Protein AF-A0A545TG16-F1 (afdb_monomer_lite)

Structure (mmCIF, N/CA/C/O backbone):
data_AF-A0A545TG16-F1
#
_entry.id   AF-A0A545TG16-F1
#
loop_
_atom_site.group_PDB
_atom_site.id
_atom_site.type_symbol
_atom_site.label_atom_id
_atom_site.label_alt_id
_atom_site.label_comp_id
_atom_site.label_asym_id
_atom_site.label_entity_id
_atom_site.label_seq_id
_atom_site.pdbx_PDB_ins_code
_atom_site.Cartn_x
_atom_site.Cartn_y
_atom_site.Cartn_z
_atom_site.occupancy
_atom_site.B_iso_or_equiv
_atom_site.auth_seq_id
_atom_site.auth_comp_id
_atom_site.auth_asym_id
_atom_site.auth_atom_id
_atom_site.pdbx_PDB_model_num
ATOM 1 N N . MET A 1 1 ? -12.089 -6.065 -7.837 1.00 56.59 1 MET A N 1
ATOM 2 C CA . MET A 1 1 ? -10.890 -6.502 -8.588 1.00 56.59 1 MET A CA 1
ATOM 3 C C . MET A 1 1 ? -9.990 -7.122 -7.546 1.00 56.59 1 MET A C 1
ATOM 5 O O . MET A 1 1 ? -9.476 -6.379 -6.725 1.00 56.59 1 MET A O 1
ATOM 9 N N . ASP A 1 2 ? -9.820 -8.441 -7.562 1.00 69.50 2 ASP A N 1
ATOM 10 C CA . ASP A 1 2 ? -9.221 -9.160 -6.419 1.00 69.50 2 ASP A CA 1
ATOM 11 C C . ASP A 1 2 ? -7.790 -9.625 -6.727 1.00 69.50 2 ASP A C 1
ATOM 13 O O . ASP A 1 2 ? -7.263 -10.554 -6.122 1.00 69.50 2 ASP A O 1
ATOM 17 N N . ARG A 1 3 ? -7.163 -9.004 -7.734 1.00 77.00 3 ARG A N 1
ATOM 18 C CA . ARG A 1 3 ? -5.792 -9.287 -8.162 1.00 77.00 3 ARG A CA 1
ATOM 19 C C . ARG A 1 3 ? -5.047 -8.003 -8.477 1.00 77.00 3 ARG A C 1
ATOM 21 O O . ARG A 1 3 ? -5.600 -7.097 -9.100 1.00 77.00 3 ARG A O 1
ATOM 28 N N . VAL A 1 4 ? -3.775 -7.967 -8.087 1.00 81.62 4 VAL A N 1
ATOM 29 C CA . VAL A 1 4 ? -2.874 -6.859 -8.398 1.00 81.62 4 VAL A CA 1
ATOM 30 C C . VAL A 1 4 ? -2.584 -6.836 -9.910 1.00 81.62 4 VAL A C 1
ATOM 32 O O . VAL A 1 4 ? -2.150 -7.859 -10.453 1.00 81.62 4 VAL A O 1
ATOM 35 N N . PRO A 1 5 ? -2.824 -5.706 -10.609 1.00 86.06 5 PRO A N 1
ATOM 36 C CA . PRO A 1 5 ? -2.530 -5.579 -12.034 1.00 86.06 5 PRO A CA 1
ATOM 37 C C . PRO A 1 5 ? -1.041 -5.751 -12.352 1.00 86.06 5 PRO A C 1
ATOM 39 O O . PRO A 1 5 ? -0.184 -5.214 -11.651 1.00 86.06 5 PRO A O 1
ATOM 42 N N . GLU A 1 6 ? -0.727 -6.405 -13.474 1.00 85.69 6 GLU A N 1
ATOM 43 C CA . GLU A 1 6 ? 0.660 -6.635 -13.914 1.00 85.69 6 GLU A CA 1
ATOM 44 C C . GLU A 1 6 ? 1.458 -5.340 -14.099 1.00 85.69 6 GLU A C 1
ATOM 46 O O . GLU A 1 6 ? 2.656 -5.304 -13.830 1.00 85.69 6 GLU A O 1
ATOM 51 N N . LEU A 1 7 ? 0.789 -4.244 -14.472 1.00 85.56 7 LEU A N 1
ATOM 52 C C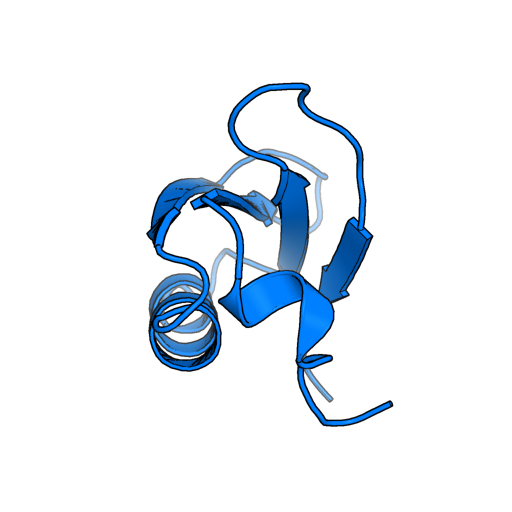A . LEU A 1 7 ? 1.407 -2.927 -14.631 1.00 85.56 7 LEU A CA 1
ATOM 53 C C . LEU A 1 7 ? 2.124 -2.439 -13.360 1.00 85.56 7 LEU A C 1
ATOM 55 O O . LEU A 1 7 ? 3.124 -1.720 -13.460 1.00 85.56 7 LEU A O 1
ATOM 59 N N . LEU A 1 8 ? 1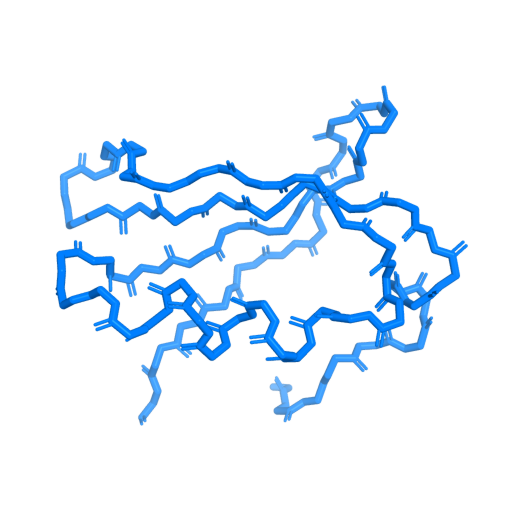.604 -2.809 -12.184 1.00 85.56 8 LEU A N 1
ATOM 60 C CA . LEU A 1 8 ? 2.194 -2.448 -10.898 1.00 85.56 8 LEU A CA 1
ATOM 61 C C . LEU A 1 8 ? 3.476 -3.239 -10.632 1.00 85.56 8 LEU A C 1
ATOM 63 O O . LEU A 1 8 ? 4.395 -2.688 -10.038 1.00 85.56 8 LEU A O 1
ATOM 67 N N . ARG A 1 9 ? 3.591 -4.470 -11.149 1.00 88.69 9 ARG A N 1
ATOM 68 C CA . ARG A 1 9 ? 4.773 -5.324 -10.947 1.00 88.69 9 ARG A CA 1
ATOM 69 C C . ARG A 1 9 ? 6.025 -4.844 -11.680 1.00 88.69 9 ARG A C 1
ATOM 71 O O . ARG A 1 9 ? 7.124 -5.229 -11.315 1.00 88.69 9 ARG A O 1
ATOM 78 N N . ALA A 1 10 ? 5.868 -3.985 -12.684 1.00 88.62 10 ALA A N 1
ATOM 79 C CA . ALA A 1 10 ? 6.968 -3.468 -13.500 1.00 88.62 10 ALA A CA 1
ATOM 80 C C . ALA A 1 10 ? 7.575 -2.150 -12.974 1.00 88.62 10 ALA A C 1
ATOM 82 O O . ALA A 1 10 ? 8.321 -1.487 -13.695 1.00 88.62 10 ALA A O 1
ATOM 83 N N . ARG A 1 11 ? 7.190 -1.691 -11.776 1.00 88.19 11 ARG A N 1
ATOM 84 C CA . ARG A 1 11 ? 7.556 -0.367 -11.250 1.00 88.19 11 ARG A CA 1
ATOM 85 C C . ARG A 1 11 ? 7.955 -0.445 -9.787 1.00 88.19 11 ARG A C 1
ATOM 87 O O . ARG A 1 11 ? 7.433 -1.269 -9.049 1.00 88.19 11 ARG A O 1
ATOM 94 N N . ALA A 1 12 ? 8.805 0.481 -9.354 1.00 94.19 12 ALA A N 1
ATOM 95 C CA . ALA A 1 12 ? 8.963 0.759 -7.934 1.00 94.19 12 ALA A 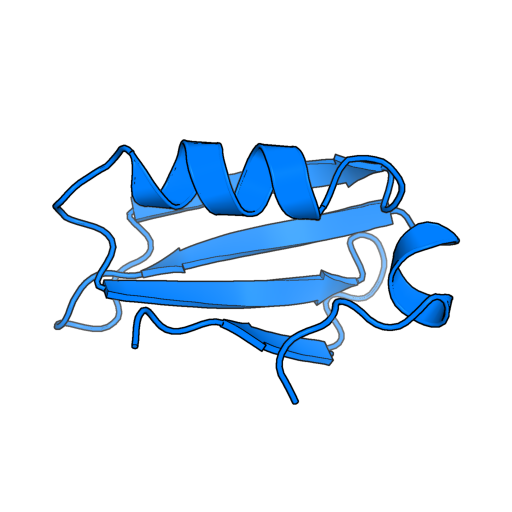CA 1
ATOM 96 C C . ALA A 1 12 ? 7.689 1.435 -7.399 1.00 94.19 12 ALA A C 1
ATOM 98 O O . ALA A 1 12 ? 7.197 2.413 -7.979 1.00 94.19 12 ALA A O 1
ATOM 99 N N . LEU A 1 13 ? 7.155 0.920 -6.297 1.00 95.88 13 LEU A N 1
ATOM 100 C CA . LEU A 1 13 ? 5.903 1.373 -5.695 1.00 95.88 13 LEU A CA 1
ATOM 101 C C . LEU A 1 13 ? 6.146 1.900 -4.286 1.00 95.88 13 LEU A C 1
ATOM 103 O O . LEU A 1 13 ? 6.995 1.384 -3.572 1.00 95.88 13 LEU A O 1
ATOM 107 N N . SER A 1 14 ? 5.368 2.898 -3.878 1.00 96.44 14 SER A N 1
ATOM 108 C CA . SER A 1 14 ? 5.239 3.329 -2.488 1.00 96.44 14 SER A CA 1
ATOM 109 C C . SER A 1 14 ? 3.892 2.847 -1.957 1.00 96.44 14 SER A C 1
ATOM 111 O O . SER A 1 14 ? 2.844 3.319 -2.401 1.00 96.44 14 SER A O 1
ATOM 113 N N . LEU A 1 15 ? 3.921 1.896 -1.028 1.00 96.75 15 LEU A N 1
ATOM 114 C CA . LEU A 1 15 ? 2.744 1.424 -0.306 1.00 96.75 15 LEU A CA 1
ATOM 115 C C . LEU A 1 15 ? 2.647 2.184 1.010 1.00 96.75 15 LEU A C 1
ATOM 117 O O . LEU A 1 15 ? 3.639 2.326 1.724 1.00 96.75 15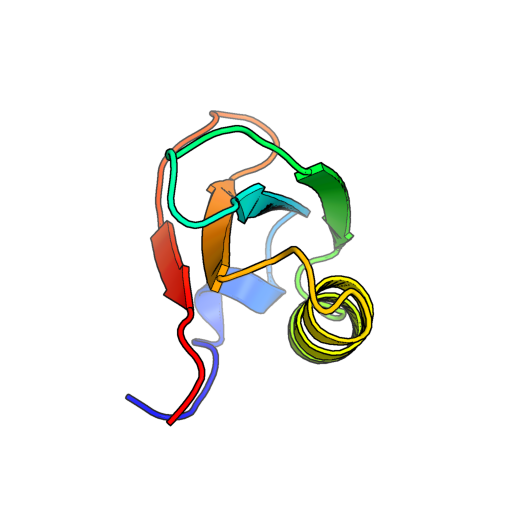 LEU A O 1
ATOM 121 N N . ARG A 1 16 ? 1.454 2.688 1.319 1.00 97.25 16 ARG A N 1
ATOM 122 C CA . ARG A 1 16 ? 1.196 3.479 2.526 1.00 97.25 16 ARG A CA 1
ATOM 123 C C . ARG A 1 16 ? -0.019 2.927 3.247 1.00 97.25 16 ARG A C 1
ATOM 125 O O . ARG A 1 16 ? -1.111 2.968 2.688 1.00 97.25 16 ARG A O 1
ATOM 132 N N . GLY A 1 17 ? 0.180 2.397 4.448 1.00 97.25 17 GLY A N 1
ATOM 133 C CA . GLY A 1 17 ? -0.890 1.921 5.320 1.00 97.25 17 GLY A CA 1
ATOM 134 C C . GLY A 1 17 ? -1.442 3.063 6.165 1.00 97.25 17 GLY A C 1
ATOM 135 O O . GLY A 1 17 ? -0.666 3.801 6.773 1.00 97.25 17 GLY A O 1
ATOM 136 N N . PHE A 1 18 ? -2.763 3.197 6.214 1.00 97.56 18 PHE A N 1
ATOM 137 C CA . PHE A 1 18 ? -3.475 4.231 6.961 1.00 97.56 18 PHE A CA 1
ATOM 138 C C . PHE A 1 18 ? -4.422 3.617 7.984 1.00 97.56 18 PHE A C 1
ATOM 140 O O . PHE A 1 18 ? -5.025 2.575 7.726 1.00 97.56 18 PHE A O 1
ATOM 147 N N . ASP A 1 19 ? -4.589 4.287 9.119 1.00 95.88 19 ASP A N 1
ATOM 148 C CA . ASP A 1 19 ? -5.623 3.949 10.096 1.00 95.88 19 ASP A CA 1
ATOM 149 C C . ASP A 1 19 ? -6.997 4.549 9.736 1.00 95.88 19 ASP A C 1
ATOM 151 O O . ASP A 1 19 ? -7.175 5.221 8.717 1.00 95.88 19 ASP A O 1
ATOM 155 N N . THR A 1 20 ? -7.999 4.317 10.588 1.00 94.75 20 THR A N 1
ATOM 156 C CA . THR A 1 20 ? -9.369 4.830 10.401 1.00 94.75 20 THR A CA 1
ATOM 157 C C . THR A 1 20 ? -9.481 6.351 10.484 1.00 94.75 20 THR A C 1
ATOM 159 O O . THR A 1 20 ? -10.471 6.907 10.019 1.00 94.75 20 THR A O 1
ATOM 162 N N . SER A 1 21 ? -8.495 7.031 11.073 1.00 95.88 21 SER A N 1
ATOM 163 C CA . SER A 1 21 ? -8.421 8.495 11.114 1.00 95.88 21 SER A CA 1
ATOM 164 C C . SER A 1 21 ? -7.698 9.090 9.901 1.00 95.88 21 SER A C 1
ATOM 166 O O . SER A 1 21 ? -7.584 10.309 9.789 1.00 95.88 21 SER A O 1
ATOM 168 N N . GLY A 1 22 ? -7.229 8.244 8.976 1.00 92.44 22 GLY A N 1
ATOM 169 C CA . GLY A 1 22 ? -6.477 8.661 7.797 1.00 92.44 22 GLY A CA 1
ATOM 170 C C . GLY A 1 22 ? -5.023 9.023 8.100 1.00 92.44 22 GLY A C 1
ATOM 171 O O . GLY A 1 22 ? -4.375 9.662 7.271 1.00 92.44 22 GLY A O 1
ATOM 172 N N . MET A 1 23 ? -4.491 8.626 9.260 1.00 94.81 23 MET A N 1
ATOM 173 C CA . MET A 1 23 ? -3.081 8.820 9.584 1.00 94.81 23 MET A CA 1
ATOM 174 C C . MET A 1 23 ? -2.244 7.663 9.047 1.00 94.81 23 MET A C 1
ATOM 176 O O . MET A 1 23 ? -2.598 6.493 9.196 1.00 94.81 23 MET A O 1
ATOM 180 N N . THR A 1 24 ? -1.110 7.995 8.432 1.00 95.38 24 THR A N 1
ATOM 181 C CA . THR A 1 24 ? -0.145 7.007 7.948 1.00 95.38 24 THR A CA 1
ATOM 182 C C . THR A 1 24 ? 0.467 6.253 9.126 1.00 95.38 24 THR A C 1
ATOM 184 O O . THR A 1 24 ? 1.072 6.861 10.007 1.00 95.38 24 THR A O 1
ATOM 187 N N . ARG A 1 25 ? 0.351 4.927 9.114 1.00 96.50 25 ARG A N 1
ATOM 188 C CA . ARG A 1 25 ? 0.975 4.019 10.088 1.00 96.50 25 ARG A CA 1
ATOM 189 C C . ARG A 1 25 ? 2.201 3.330 9.527 1.00 96.50 25 ARG A C 1
ATOM 191 O O . ARG A 1 25 ? 3.194 3.179 10.228 1.00 96.50 25 ARG A O 1
ATOM 198 N N . GLU A 1 26 ? 2.154 2.978 8.248 1.00 95.00 26 GLU A N 1
ATOM 199 C CA . GLU A 1 26 ? 3.271 2.343 7.558 1.00 95.00 26 GLU A CA 1
ATOM 200 C C . GLU A 1 26 ? 3.514 3.001 6.209 1.00 95.00 26 GLU A C 1
ATOM 202 O O . GLU A 1 26 ? 2.594 3.476 5.541 1.00 95.00 26 GLU A O 1
ATOM 207 N N . THR A 1 27 ? 4.773 3.053 5.796 1.00 95.25 27 THR A N 1
ATOM 208 C CA . THR A 1 27 ? 5.160 3.493 4.459 1.00 95.25 27 THR A CA 1
ATOM 209 C C . THR A 1 27 ? 6.388 2.729 4.031 1.00 95.25 27 THR A C 1
ATOM 211 O O . THR A 1 27 ? 7.401 2.741 4.725 1.00 95.25 27 THR A O 1
ATOM 214 N N . GLU A 1 28 ? 6.302 2.105 2.866 1.00 95.75 28 GLU A N 1
ATOM 215 C CA . GLU A 1 28 ? 7.405 1.340 2.317 1.00 95.75 28 GLU A CA 1
ATOM 216 C C . GLU A 1 28 ? 7.517 1.541 0.815 1.00 95.75 28 GLU A C 1
ATOM 218 O O . GLU A 1 28 ? 6.514 1.666 0.108 1.00 95.75 28 GLU A O 1
ATOM 223 N N . VAL A 1 29 ? 8.757 1.593 0.335 1.00 95.50 29 VAL A N 1
ATOM 224 C CA . VAL A 1 29 ? 9.065 1.580 -1.090 1.00 95.50 29 VAL A CA 1
ATOM 225 C C . VAL A 1 29 ? 9.575 0.196 -1.449 1.00 95.50 29 VAL A C 1
ATOM 227 O O . VAL A 1 29 ? 10.526 -0.292 -0.845 1.00 95.50 29 VAL A O 1
ATOM 230 N N . ILE A 1 30 ? 8.940 -0.423 -2.435 1.00 95.69 30 ILE A N 1
ATOM 231 C CA . ILE A 1 30 ? 9.222 -1.792 -2.856 1.00 95.69 30 ILE A CA 1
ATOM 232 C C . ILE A 1 30 ? 9.405 -1.870 -4.367 1.00 95.69 30 ILE A C 1
ATOM 234 O O . ILE A 1 30 ? 8.916 -1.022 -5.118 1.00 95.69 30 ILE A O 1
ATOM 238 N N . ASP A 1 31 ? 10.049 -2.943 -4.815 1.00 95.12 31 ASP A N 1
ATOM 239 C CA . ASP A 1 31 ? 9.870 -3.418 -6.181 1.00 95.12 31 ASP A CA 1
ATOM 240 C C . ASP A 1 31 ? 8.443 -3.965 -6.343 1.00 95.12 31 ASP A C 1
ATOM 242 O O . ASP A 1 31 ? 7.936 -4.681 -5.473 1.00 95.12 31 ASP A O 1
ATOM 246 N N . GLY A 1 32 ? 7.784 -3.625 -7.448 1.00 92.50 32 GLY A N 1
ATOM 247 C CA . GLY A 1 32 ? 6.411 -4.027 -7.725 1.00 92.50 32 GLY A CA 1
ATOM 248 C C . GLY A 1 32 ? 6.197 -5.538 -7.752 1.00 92.50 32 GLY A C 1
ATOM 249 O O . GLY A 1 32 ? 5.078 -5.986 -7.519 1.00 92.50 32 GLY A O 1
ATOM 250 N N . THR A 1 33 ? 7.238 -6.338 -7.992 1.00 94.44 33 THR A N 1
ATOM 251 C CA . THR A 1 33 ? 7.171 -7.807 -7.913 1.00 94.44 33 THR A CA 1
ATOM 252 C C . THR A 1 33 ? 6.857 -8.327 -6.505 1.00 94.44 33 THR A C 1
ATOM 254 O O . THR A 1 33 ? 6.416 -9.465 -6.370 1.00 94.44 33 THR A O 1
ATOM 257 N N . ARG A 1 34 ? 7.025 -7.498 -5.464 1.00 94.88 34 ARG A N 1
ATOM 258 C CA . ARG A 1 34 ? 6.776 -7.833 -4.049 1.00 94.88 34 ARG A CA 1
ATOM 259 C C . ARG A 1 34 ? 5.489 -7.225 -3.484 1.00 94.88 34 ARG A C 1
ATOM 261 O O . ARG A 1 34 ? 5.290 -7.204 -2.270 1.00 94.88 34 ARG A O 1
ATOM 268 N N . VAL A 1 35 ? 4.621 -6.684 -4.336 1.00 94.19 35 VAL A N 1
ATOM 269 C CA . VAL A 1 35 ? 3.441 -5.921 -3.903 1.00 94.19 35 VAL A CA 1
ATOM 270 C C . VAL A 1 35 ? 2.466 -6.745 -3.065 1.00 94.19 35 VAL A C 1
ATOM 272 O O . VAL A 1 35 ? 2.018 -6.260 -2.029 1.00 94.19 35 VAL A O 1
ATOM 275 N N . GLU A 1 36 ? 2.183 -7.995 -3.431 1.00 93.56 36 GLU A N 1
ATOM 276 C CA . GLU A 1 36 ? 1.299 -8.862 -2.645 1.00 93.56 36 GLU A CA 1
ATOM 277 C C . GLU A 1 36 ? 1.884 -9.214 -1.267 1.00 93.56 36 GLU A C 1
ATOM 279 O O . GLU A 1 36 ? 1.177 -9.133 -0.261 1.00 93.56 36 GLU A O 1
ATOM 284 N N . GLU A 1 37 ? 3.177 -9.552 -1.211 1.00 94.94 37 GLU A N 1
ATOM 285 C CA . GLU A 1 37 ? 3.901 -9.836 0.038 1.00 94.94 37 GLU A CA 1
ATOM 286 C C . GLU A 1 37 ? 3.824 -8.632 0.986 1.00 94.94 37 GLU A C 1
ATOM 288 O O . GLU A 1 37 ? 3.495 -8.765 2.166 1.00 94.94 37 GLU A O 1
ATOM 293 N N . MET A 1 38 ? 4.068 -7.436 0.450 1.00 96.00 38 MET A N 1
ATOM 294 C CA . MET A 1 38 ? 4.065 -6.215 1.241 1.00 96.00 38 MET A CA 1
ATOM 295 C C . MET A 1 38 ? 2.665 -5.810 1.705 1.00 96.00 38 MET A C 1
ATOM 297 O O . MET A 1 38 ? 2.508 -5.366 2.839 1.00 96.00 38 MET A O 1
ATOM 301 N N . ILE A 1 39 ? 1.633 -6.002 0.877 1.00 95.12 39 ILE A N 1
ATOM 302 C CA . ILE A 1 39 ? 0.239 -5.796 1.292 1.00 95.12 39 ILE A CA 1
ATOM 303 C C . ILE A 1 39 ? -0.075 -6.667 2.513 1.00 95.12 39 ILE A C 1
ATOM 305 O O . ILE A 1 39 ? -0.587 -6.156 3.508 1.00 95.12 39 ILE A O 1
ATOM 309 N N . ALA A 1 40 ? 0.271 -7.957 2.466 1.00 95.06 40 ALA A N 1
ATOM 310 C CA . ALA A 1 40 ? 0.047 -8.868 3.585 1.00 95.06 40 ALA A CA 1
ATOM 311 C C . ALA A 1 40 ? 0.824 -8.440 4.840 1.00 95.06 40 ALA A C 1
ATOM 313 O O . ALA A 1 40 ? 0.275 -8.479 5.941 1.00 95.06 40 ALA A O 1
ATOM 314 N N . ARG A 1 41 ? 2.072 -7.977 4.684 1.00 96.50 41 ARG A N 1
ATOM 315 C CA . ARG A 1 41 ? 2.893 -7.494 5.801 1.00 96.50 41 ARG A CA 1
ATOM 316 C C . ARG A 1 41 ? 2.325 -6.229 6.433 1.00 96.50 41 ARG A C 1
ATOM 318 O O . ARG A 1 41 ? 2.191 -6.187 7.650 1.00 96.50 41 ARG A O 1
ATOM 325 N N . ILE A 1 42 ? 1.956 -5.225 5.643 1.00 96.19 42 ILE A N 1
ATOM 326 C CA . ILE A 1 42 ? 1.363 -3.987 6.169 1.00 96.19 42 ILE A CA 1
ATOM 327 C C . ILE A 1 42 ? 0.025 -4.301 6.857 1.00 96.19 42 ILE A C 1
ATOM 329 O O . ILE A 1 42 ? -0.270 -3.782 7.926 1.00 96.19 42 ILE A O 1
ATOM 333 N N . PHE A 1 43 ? -0.768 -5.222 6.307 1.00 96.00 43 PHE A N 1
ATOM 334 C CA . PHE A 1 43 ? -1.984 -5.701 6.966 1.00 96.00 43 PHE A CA 1
ATOM 335 C C . PHE A 1 43 ? -1.735 -6.675 8.134 1.00 96.00 43 PHE A C 1
ATOM 337 O O . PHE A 1 43 ? -2.683 -7.048 8.829 1.00 96.00 43 PHE A O 1
ATOM 344 N N . SER A 1 44 ? -0.500 -7.076 8.431 1.00 95.94 44 SER A N 1
ATOM 345 C CA . SER A 1 44 ? -0.217 -7.750 9.706 1.00 95.94 44 SER A CA 1
ATOM 346 C C . SER A 1 44 ? -0.331 -6.784 10.890 1.00 95.94 44 SER A C 1
ATOM 348 O O . SER A 1 44 ? -0.604 -7.216 12.008 1.00 95.94 44 SER A O 1
ATOM 350 N N . ASN A 1 45 ? -0.222 -5.475 10.635 1.00 95.56 45 ASN A N 1
ATOM 351 C CA . ASN A 1 45 ? -0.503 -4.440 11.610 1.00 95.56 45 ASN A CA 1
ATOM 352 C C . ASN A 1 45 ? -2.023 -4.193 11.713 1.00 95.56 45 ASN A C 1
ATOM 354 O O . ASN A 1 45 ? -2.647 -3.750 10.740 1.00 95.56 45 ASN A O 1
ATOM 358 N N . PRO A 1 46 ? -2.648 -4.467 12.874 1.00 94.38 46 PRO A N 1
ATOM 359 C CA . PRO A 1 46 ? -4.086 -4.290 13.058 1.00 94.38 46 PRO A CA 1
ATOM 360 C C . PRO A 1 46 ? -4.518 -2.818 13.094 1.00 94.38 46 PRO A C 1
ATOM 362 O O . PRO A 1 46 ? -5.700 -2.541 12.908 1.00 94.38 46 PRO A O 1
ATOM 365 N N . GLU A 1 47 ? -3.597 -1.870 13.300 1.00 96.06 47 GLU A N 1
ATOM 366 C CA . GLU A 1 47 ? -3.906 -0.435 13.233 1.00 96.06 47 GLU A CA 1
ATOM 367 C C . GLU A 1 47 ? -4.111 0.051 11.788 1.00 96.06 47 GLU A C 1
ATOM 369 O O . GLU A 1 47 ? -4.669 1.128 11.571 1.00 96.06 47 GLU A O 1
ATOM 374 N N . VAL A 1 48 ? -3.685 -0.729 10.785 1.00 97.38 48 VAL A N 1
ATOM 375 C CA . VAL A 1 48 ? -3.875 -0.390 9.372 1.00 97.38 48 VAL A CA 1
ATOM 376 C C . VAL A 1 48 ? -5.257 -0.836 8.893 1.00 97.38 48 VAL A C 1
ATOM 378 O O . VAL A 1 48 ? -5.556 -2.030 8.783 1.00 97.38 48 VAL A O 1
ATOM 381 N N . SER A 1 49 ? -6.067 0.157 8.532 1.00 96.31 49 SER A N 1
ATOM 382 C CA . SER A 1 49 ? -7.408 0.017 7.967 1.00 96.31 49 SER A CA 1
ATOM 383 C C . SER A 1 49 ? -7.380 -0.180 6.446 1.00 96.31 49 SER A C 1
ATOM 385 O O . SER A 1 49 ? -8.042 -1.074 5.922 1.00 96.31 49 SER A O 1
ATOM 387 N N . TYR A 1 50 ? -6.570 0.598 5.722 1.00 96.50 50 TYR A N 1
ATOM 388 C CA . TYR A 1 50 ? -6.439 0.489 4.264 1.00 96.50 50 TYR A CA 1
ATOM 389 C C . TYR A 1 50 ? -5.038 0.874 3.786 1.00 96.50 50 TYR A C 1
ATOM 391 O O . TYR A 1 50 ? -4.284 1.539 4.495 1.00 96.50 50 TYR A O 1
ATOM 399 N N . ILE A 1 51 ? -4.690 0.474 2.561 1.00 97.31 51 ILE A N 1
ATOM 400 C CA . ILE A 1 51 ? -3.387 0.767 1.948 1.00 97.31 51 ILE A CA 1
ATOM 401 C C . ILE A 1 51 ? -3.591 1.567 0.668 1.00 97.31 51 ILE A C 1
ATOM 403 O O . ILE A 1 51 ? -4.413 1.193 -0.162 1.00 97.31 51 ILE A O 1
ATOM 407 N N . HIS A 1 52 ? -2.820 2.632 0.462 1.00 96.75 52 HIS A N 1
ATOM 408 C CA . HIS A 1 52 ? -2.688 3.264 -0.850 1.00 96.75 52 HIS A CA 1
ATOM 409 C C . HIS A 1 52 ? -1.424 2.793 -1.559 1.00 96.75 52 HIS A C 1
ATOM 411 O O . HIS A 1 52 ? -0.350 2.726 -0.960 1.00 96.75 52 HIS A O 1
ATOM 417 N N . ILE A 1 53 ? -1.552 2.529 -2.856 1.00 95.06 53 ILE A N 1
ATOM 418 C CA . ILE A 1 53 ? -0.438 2.221 -3.746 1.00 95.06 53 ILE A CA 1
ATOM 419 C C . ILE A 1 53 ? -0.150 3.453 -4.596 1.00 95.06 53 ILE A C 1
ATOM 421 O O . ILE A 1 53 ? -1.022 3.959 -5.305 1.00 95.06 53 ILE A O 1
ATOM 425 N N . HIS A 1 54 ? 1.095 3.905 -4.551 1.00 94.69 54 HIS A N 1
ATOM 426 C CA . HIS A 1 54 ? 1.608 5.009 -5.347 1.00 94.69 54 HIS A CA 1
ATOM 427 C C . HIS A 1 54 ? 2.810 4.558 -6.180 1.00 94.69 54 HIS A C 1
ATOM 429 O O . HIS A 1 54 ? 3.501 3.606 -5.829 1.00 94.69 54 HIS A O 1
ATOM 435 N N . ASN A 1 55 ? 3.108 5.267 -7.265 1.00 90.06 55 ASN A N 1
ATOM 436 C CA . ASN A 1 55 ? 4.396 5.154 -7.941 1.00 90.06 55 ASN A CA 1
ATOM 437 C C . ASN A 1 55 ? 5.490 5.779 -7.059 1.00 90.06 55 ASN A C 1
ATOM 439 O O . ASN A 1 55 ? 5.325 6.910 -6.599 1.00 90.06 55 ASN A O 1
ATOM 443 N N . ALA A 1 56 ? 6.602 5.074 -6.836 1.00 88.62 56 ALA A N 1
ATOM 444 C CA . ALA A 1 56 ? 7.662 5.551 -5.948 1.00 88.62 56 ALA A CA 1
ATOM 445 C C . ALA A 1 56 ? 8.364 6.824 -6.455 1.00 88.62 56 ALA A C 1
ATOM 447 O O . ALA A 1 56 ? 8.748 7.660 -5.645 1.00 88.62 56 ALA A O 1
ATOM 448 N N . ALA A 1 57 ? 8.514 6.990 -7.774 1.00 83.50 57 ALA A N 1
ATOM 449 C CA . ALA A 1 57 ? 9.260 8.107 -8.353 1.00 83.50 57 ALA A CA 1
ATOM 450 C C . ALA A 1 57 ? 8.436 9.402 -8.412 1.00 83.50 57 ALA A C 1
ATOM 452 O O . ALA A 1 57 ? 8.907 10.459 -8.007 1.00 83.50 57 ALA A O 1
ATOM 4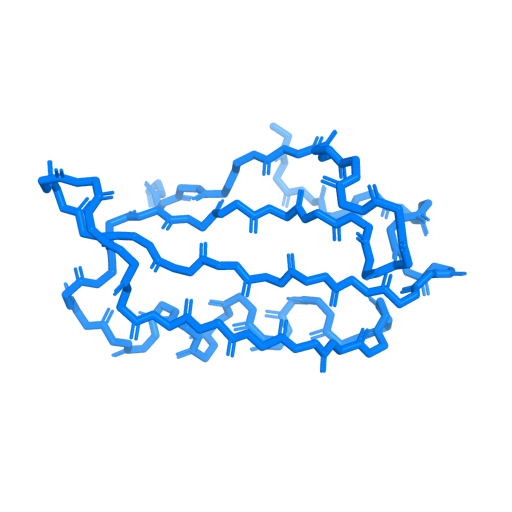53 N N . ALA A 1 58 ? 7.204 9.319 -8.925 1.00 80.88 58 ALA A N 1
ATOM 454 C CA . ALA A 1 58 ? 6.360 10.492 -9.177 1.00 80.88 58 ALA A CA 1
ATOM 455 C C . ALA A 1 58 ? 5.248 10.699 -8.130 1.00 80.88 58 ALA A C 1
ATOM 457 O O . ALA A 1 58 ? 4.547 11.705 -8.168 1.00 80.88 58 ALA A O 1
ATOM 458 N N . GLY A 1 59 ? 5.026 9.737 -7.227 1.00 82.50 59 GLY A N 1
ATOM 459 C CA . GLY A 1 59 ? 3.953 9.791 -6.228 1.00 82.50 59 GLY A CA 1
ATOM 460 C C . GLY A 1 59 ? 2.537 9.585 -6.785 1.00 82.50 59 GLY A C 1
ATOM 461 O O . GLY A 1 59 ? 1.574 9.633 -6.017 1.00 82.50 59 GLY A O 1
ATOM 462 N N . CYS A 1 60 ? 2.388 9.336 -8.095 1.00 90.50 60 CYS A N 1
ATOM 463 C CA . CYS A 1 60 ? 1.094 9.106 -8.739 1.00 90.50 60 CYS A CA 1
ATOM 464 C C . CYS A 1 60 ? 0.325 7.984 -8.038 1.00 90.50 60 CYS A C 1
ATOM 466 O O . CYS A 1 60 ? 0.863 6.898 -7.828 1.00 90.50 60 CYS A O 1
ATOM 468 N N . TYR A 1 61 ? -0.932 8.246 -7.696 1.00 91.06 61 TYR A N 1
ATOM 469 C CA . TYR A 1 61 ? -1.806 7.281 -7.043 1.00 91.06 61 TYR A CA 1
ATOM 470 C C . TYR A 1 61 ? -2.319 6.238 -8.043 1.00 91.06 61 TYR A C 1
ATOM 472 O O . TYR A 1 61 ? -2.806 6.592 -9.116 1.00 91.06 61 TYR A O 1
ATOM 480 N N . HIS A 1 62 ? -2.217 4.959 -7.682 1.00 90.88 62 HIS A N 1
ATOM 481 C CA . HIS A 1 62 ? -2.700 3.839 -8.490 1.00 9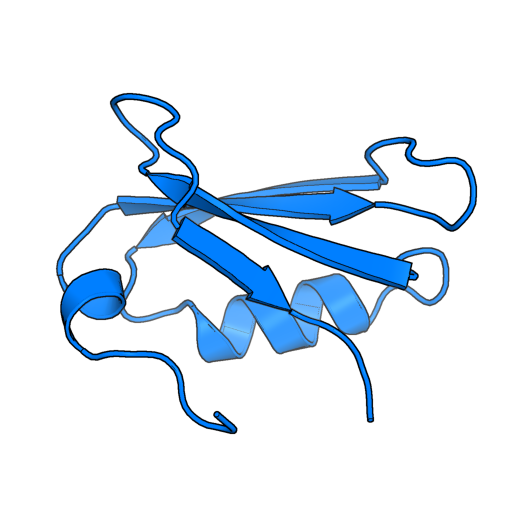0.88 62 HIS A CA 1
ATOM 482 C C . HIS A 1 62 ? -3.998 3.238 -7.955 1.00 90.88 62 HIS A C 1
ATOM 484 O O . HIS A 1 62 ? -4.832 2.803 -8.746 1.00 90.88 62 HIS A O 1
ATOM 490 N N . GLY A 1 63 ? -4.177 3.195 -6.635 1.00 92.19 63 GLY A N 1
ATOM 491 C CA . GLY A 1 63 ? -5.372 2.606 -6.043 1.00 92.19 63 GLY A CA 1
ATOM 492 C C . GLY A 1 63 ? -5.266 2.368 -4.543 1.00 92.19 63 GLY A C 1
ATOM 493 O O . GLY A 1 63 ? -4.206 2.547 -3.937 1.00 92.19 63 GLY A O 1
ATOM 494 N N . ARG A 1 64 ? -6.394 1.941 -3.971 1.00 93.81 64 ARG A N 1
ATOM 495 C CA . ARG A 1 64 ? -6.556 1.586 -2.562 1.00 93.81 64 ARG A CA 1
ATOM 496 C C . ARG A 1 64 ? -6.829 0.093 -2.445 1.00 93.81 64 ARG A C 1
ATOM 498 O O . ARG A 1 64 ? -7.586 -0.461 -3.237 1.00 93.81 64 ARG A O 1
ATOM 505 N N . VAL A 1 65 ? -6.211 -0.529 -1.453 1.00 94.50 65 VAL A N 1
ATOM 506 C CA . VAL A 1 65 ? -6.438 -1.918 -1.058 1.00 94.50 65 VAL A CA 1
ATOM 507 C C . VAL A 1 65 ? -7.149 -1.913 0.289 1.00 94.50 65 VAL A C 1
ATOM 509 O O . VAL A 1 65 ? -6.748 -1.185 1.201 1.00 94.50 65 VAL A O 1
ATOM 512 N N . GLU A 1 66 ? -8.195 -2.721 0.404 1.00 92.62 66 GLU A N 1
ATOM 513 C CA . GLU A 1 66 ? -9.024 -2.875 1.601 1.00 92.62 66 GLU A CA 1
ATOM 514 C C . GLU A 1 66 ? -9.149 -4.361 1.944 1.00 92.62 66 GLU A C 1
ATOM 516 O O . GLU A 1 66 ? -8.985 -5.216 1.070 1.00 92.62 66 GLU A O 1
ATOM 521 N N . ARG A 1 67 ? -9.430 -4.672 3.212 1.00 87.19 67 ARG A N 1
ATOM 522 C CA . ARG A 1 67 ? -9.778 -6.035 3.630 1.00 87.19 67 ARG A CA 1
ATOM 523 C C . ARG A 1 67 ? -11.261 -6.276 3.333 1.00 87.19 67 ARG A C 1
ATOM 525 O O . ARG A 1 67 ? -12.077 -5.414 3.653 1.00 87.19 67 ARG A O 1
ATOM 532 N N . VAL A 1 68 ? -11.583 -7.425 2.743 1.00 78.38 68 VAL A N 1
ATOM 533 C CA . VAL A 1 68 ? -12.958 -7.921 2.541 1.00 78.38 68 VAL A CA 1
ATOM 534 C C . VAL A 1 68 ? -13.247 -9.099 3.455 1.00 78.38 68 VAL A C 1
ATOM 536 O O . VAL A 1 68 ? -12.278 -9.818 3.793 1.00 78.38 68 VAL A O 1
#

InterPro domains:
  IPR009593 Protein of unknown function DUF1203 [PF06718] (2-67)

Radius of gyration: 11.02 Å; chains: 1; bounding box: 23×20×28 Å

pLDDT: mean 91.74, std 7.08, range [56.59, 97.56]

Secondary structure (DSSP, 8-state):
--S--HHHHTSEEEEEEE-TTS-EEEEEEEEGGGHHHHHHHHTTSTT--EEEEEETTT--EEEEEE--

Foldseek 3Di:
DPDDDPVQQQAWKWKFFAAPVRDTPDIDTDRSVCVVVVLVVSVVDVRGAKMWIAGPPPRHTDDIDGDD

Sequence (68 aa):
MDRVPELLRARALSLRGFDTSGMTRETEVIDGTRVEEMIARIFSNPEVSYIHIHNAAAGCYHGRVERV

Organism: NCBI:txid2591009